Protein AF-A0AAJ1X9J3-F1 (afdb_monomer_lite)

Structure (mmCIF, N/CA/C/O backbone):
data_AF-A0AAJ1X9J3-F1
#
_entry.id   AF-A0AAJ1X9J3-F1
#
loop_
_atom_site.group_PDB
_atom_site.id
_atom_site.type_symbol
_atom_site.label_atom_id
_atom_site.label_alt_id
_atom_site.label_comp_id
_atom_site.label_asym_id
_atom_site.label_entity_id
_atom_site.label_seq_id
_atom_site.pdbx_PDB_ins_code
_atom_site.Cartn_x
_atom_site.Cartn_y
_atom_site.Cartn_z
_atom_site.occupancy
_atom_site.B_iso_or_equiv
_atom_site.auth_seq_id
_atom_site.auth_comp_id
_atom_site.auth_asym_id
_atom_site.auth_atom_id
_atom_site.pdbx_PDB_model_num
ATOM 1 N N . MET A 1 1 ? 1.475 17.840 -19.277 1.00 44.22 1 MET A N 1
ATOM 2 C CA . MET A 1 1 ? 0.222 17.282 -18.725 1.00 44.22 1 MET A CA 1
ATOM 3 C C . MET A 1 1 ? 0.198 15.790 -19.015 1.00 44.22 1 MET A C 1
ATOM 5 O O . MET A 1 1 ? -0.295 15.390 -20.058 1.00 44.22 1 MET A O 1
ATOM 9 N N . THR A 1 2 ? 0.773 14.962 -18.150 1.00 41.91 2 THR A N 1
ATOM 10 C CA . THR A 1 2 ? 0.454 13.528 -18.134 1.00 41.91 2 THR A CA 1
ATOM 11 C C . THR A 1 2 ? -0.350 13.330 -16.873 1.00 41.91 2 THR A C 1
ATOM 13 O O . THR A 1 2 ? 0.175 13.547 -15.783 1.00 41.91 2 THR A O 1
ATOM 16 N N . ALA A 1 3 ? -1.642 13.060 -17.038 1.00 46.28 3 ALA A N 1
ATOM 17 C CA . ALA A 1 3 ? -2.494 12.691 -15.928 1.00 46.28 3 ALA A CA 1
ATOM 18 C C . ALA A 1 3 ? -1.783 11.581 -15.151 1.00 46.28 3 ALA A C 1
ATOM 20 O O . ALA A 1 3 ? -1.351 10.589 -15.739 1.00 46.28 3 ALA A O 1
ATOM 21 N N . ASP A 1 4 ? -1.599 11.841 -13.863 1.00 56.03 4 ASP A N 1
ATOM 22 C CA . ASP A 1 4 ? -1.369 10.868 -12.812 1.00 56.03 4 ASP A CA 1
ATOM 23 C C . ASP A 1 4 ? -2.384 9.742 -13.026 1.00 56.03 4 ASP A C 1
ATOM 25 O O . ASP A 1 4 ? -3.544 9.864 -12.643 1.00 56.03 4 ASP A O 1
ATOM 29 N N . VAL A 1 5 ? -2.023 8.723 -13.812 1.00 55.81 5 VAL A N 1
ATOM 30 C CA . VAL A 1 5 ? -2.858 7.535 -13.932 1.00 55.81 5 VAL A CA 1
ATOM 31 C C . VAL A 1 5 ? -2.683 6.862 -12.584 1.00 55.81 5 VAL A C 1
ATOM 33 O O . VAL A 1 5 ? -1.577 6.380 -12.314 1.00 55.81 5 VAL A O 1
ATOM 36 N N . PRO A 1 6 ? -3.722 6.832 -11.732 1.00 64.69 6 PRO A N 1
ATOM 37 C CA . PRO A 1 6 ? -3.582 6.208 -10.440 1.00 64.69 6 PRO A CA 1
ATOM 38 C C . PRO A 1 6 ? -3.286 4.740 -10.705 1.00 64.69 6 PRO A C 1
ATOM 40 O O . PRO A 1 6 ? -4.137 4.012 -11.219 1.00 64.69 6 PRO A O 1
ATOM 43 N N . ASN A 1 7 ? -2.053 4.309 -10.428 1.00 80.69 7 ASN A N 1
ATOM 44 C CA . ASN A 1 7 ? -1.679 2.931 -10.679 1.00 80.69 7 ASN A CA 1
ATOM 45 C C . ASN A 1 7 ? -2.550 2.056 -9.761 1.00 80.69 7 ASN A C 1
ATOM 47 O O . ASN A 1 7 ? -2.413 2.135 -8.534 1.00 80.69 7 ASN A O 1
ATOM 51 N N . PRO A 1 8 ? -3.432 1.200 -10.308 1.00 88.19 8 PRO A N 1
ATOM 52 C CA . PRO A 1 8 ? -4.347 0.405 -9.494 1.00 88.19 8 PRO A CA 1
ATOM 53 C C . PRO A 1 8 ? -3.599 -0.531 -8.534 1.00 88.19 8 PRO A C 1
ATOM 55 O O . PRO A 1 8 ? -4.117 -0.889 -7.474 1.00 88.19 8 PRO A O 1
ATOM 58 N N . ARG A 1 9 ? -2.344 -0.885 -8.848 1.00 90.94 9 ARG A N 1
ATOM 59 C CA . ARG A 1 9 ? -1.474 -1.673 -7.965 1.00 90.94 9 ARG A CA 1
ATOM 60 C C . ARG A 1 9 ? -1.061 -0.897 -6.717 1.00 90.94 9 ARG A C 1
ATOM 62 O O . ARG A 1 9 ? -0.982 -1.495 -5.649 1.00 90.94 9 ARG A O 1
ATOM 69 N N . VAL A 1 10 ? -0.845 0.417 -6.828 1.00 90.94 10 VAL A N 1
ATOM 70 C CA . VAL A 1 10 ? -0.537 1.294 -5.685 1.00 90.94 10 VAL A CA 1
ATOM 71 C C . VAL A 1 10 ? -1.736 1.374 -4.751 1.00 90.94 10 VAL A C 1
ATOM 73 O O . VAL A 1 10 ? -1.5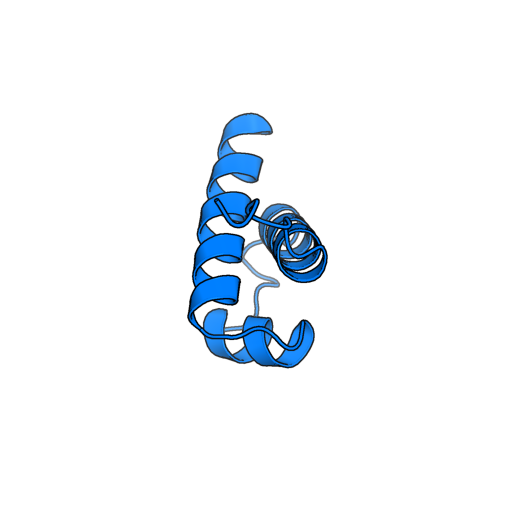78 1.155 -3.554 1.00 90.94 10 VAL A O 1
ATOM 76 N N . GLN A 1 11 ? -2.940 1.588 -5.290 1.00 91.69 11 GLN A N 1
ATOM 77 C CA . GLN A 1 11 ? -4.166 1.617 -4.482 1.00 91.69 11 GLN A CA 1
ATOM 78 C C . GLN A 1 11 ? -4.439 0.272 -3.801 1.00 91.69 11 GLN A C 1
ATOM 80 O O . GLN A 1 11 ? -4.733 0.229 -2.608 1.00 91.69 11 GLN A O 1
ATOM 85 N N . THR A 1 12 ? -4.277 -0.837 -4.528 1.00 93.62 12 THR A N 1
ATOM 86 C CA . THR A 1 12 ? -4.446 -2.188 -3.967 1.00 93.62 12 THR A CA 1
ATOM 87 C C . THR A 1 12 ? -3.437 -2.451 -2.846 1.00 93.62 12 THR A C 1
ATOM 89 O O . THR A 1 12 ? -3.800 -2.968 -1.789 1.00 93.62 12 THR A O 1
ATOM 92 N N . ALA A 1 13 ? -2.174 -2.061 -3.043 1.00 94.00 13 ALA A N 1
ATOM 93 C CA . ALA A 1 13 ? -1.134 -2.184 -2.029 1.00 94.00 13 ALA A CA 1
ATOM 94 C C . ALA A 1 13 ? -1.413 -1.303 -0.801 1.00 94.00 13 ALA A C 1
ATOM 96 O O . ALA A 1 13 ? -1.199 -1.748 0.327 1.00 94.00 13 ALA A O 1
ATOM 97 N N . ALA A 1 14 ? -1.913 -0.083 -1.012 1.00 93.94 14 ALA A N 1
ATOM 98 C CA . ALA A 1 14 ? -2.274 0.846 0.050 1.00 93.94 14 ALA A CA 1
ATOM 99 C C . ALA A 1 14 ? -3.424 0.309 0.908 1.00 93.94 14 ALA A C 1
ATOM 101 O O . ALA A 1 14 ? -3.307 0.269 2.131 1.00 93.94 14 ALA A O 1
ATOM 102 N N . LEU A 1 15 ? -4.497 -0.168 0.270 1.00 93.31 15 LEU A N 1
ATOM 103 C CA . LEU A 1 15 ? -5.633 -0.796 0.945 1.00 93.31 15 LEU A CA 1
ATOM 104 C C . LEU A 1 15 ? -5.185 -2.014 1.746 1.00 93.31 15 LEU A C 1
ATOM 106 O O . LEU A 1 15 ? -5.446 -2.081 2.942 1.00 93.31 15 LEU A O 1
ATOM 110 N N . TRP A 1 16 ? -4.433 -2.924 1.119 1.00 93.38 16 TRP A N 1
ATOM 111 C CA . TRP A 1 16 ? -3.894 -4.095 1.805 1.00 93.38 16 TRP A CA 1
ATOM 112 C C . TRP A 1 16 ? -3.073 -3.694 3.036 1.00 93.38 16 TRP A C 1
ATOM 114 O O . TRP A 1 16 ? -3.260 -4.252 4.112 1.00 93.38 16 TRP A O 1
ATOM 124 N N . LEU A 1 17 ? -2.201 -2.690 2.922 1.00 92.69 17 LEU A N 1
ATOM 125 C CA . LEU A 1 17 ? -1.374 -2.234 4.039 1.00 92.69 17 LEU A CA 1
ATOM 126 C C . LEU A 1 17 ? -2.171 -1.482 5.123 1.00 92.69 17 LEU A C 1
ATOM 128 O O . LEU A 1 17 ? -1.753 -1.453 6.285 1.00 92.69 17 LEU A O 1
ATOM 132 N N . ALA A 1 18 ? -3.284 -0.846 4.759 1.00 93.31 18 ALA A N 1
ATOM 133 C CA . ALA A 1 18 ? -4.175 -0.156 5.685 1.00 93.31 18 ALA A CA 1
ATOM 134 C C . ALA A 1 18 ? -5.027 -1.133 6.501 1.00 93.31 18 ALA A C 1
ATOM 136 O O . ALA A 1 18 ? -5.193 -0.916 7.697 1.00 93.31 18 ALA A O 1
ATOM 137 N N . THR A 1 19 ? -5.512 -2.210 5.877 1.00 92.38 19 THR A N 1
ATOM 138 C CA . THR A 1 19 ? -6.390 -3.201 6.516 1.00 92.38 19 THR A CA 1
ATOM 139 C C . THR A 1 19 ? -5.634 -4.349 7.179 1.00 92.38 19 THR A C 1
ATOM 141 O O . THR A 1 19 ? -6.191 -5.015 8.046 1.00 92.38 19 THR A O 1
ATOM 144 N N . THR A 1 20 ? -4.383 -4.611 6.787 1.00 89.81 20 THR A N 1
ATOM 145 C CA . THR A 1 20 ? -3.561 -5.653 7.425 1.00 89.81 20 THR A CA 1
ATOM 146 C C . THR A 1 20 ? -3.128 -5.189 8.824 1.00 89.81 20 THR A C 1
ATOM 148 O O . THR A 1 20 ? -2.540 -4.107 8.935 1.00 89.81 20 THR A O 1
ATOM 151 N N . PRO A 1 21 ? -3.350 -5.983 9.887 1.00 85.06 21 PRO A N 1
A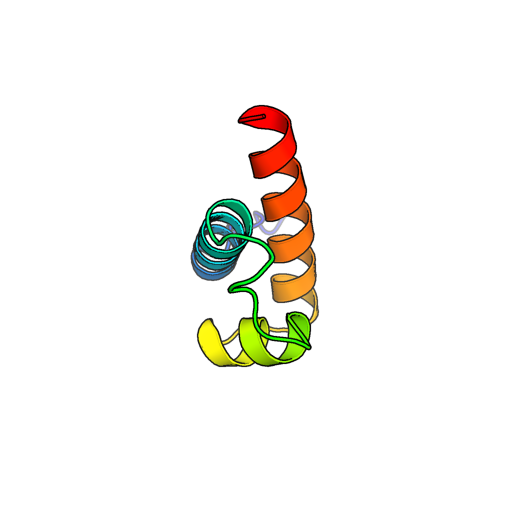TOM 152 C CA . PRO A 1 21 ? -2.882 -5.668 11.237 1.00 85.06 21 PRO A CA 1
ATOM 153 C C . PRO A 1 21 ? -1.350 -5.594 11.345 1.00 85.06 21 PRO A C 1
ATOM 155 O O . PRO A 1 21 ? -0.632 -6.333 10.676 1.00 85.06 21 PRO A O 1
ATOM 158 N N . ASP A 1 22 ? -0.818 -4.747 12.233 1.00 83.25 22 ASP A N 1
ATOM 159 C CA . ASP A 1 22 ? 0.637 -4.521 12.360 1.00 83.25 22 ASP A CA 1
ATOM 160 C C . ASP A 1 22 ? 1.457 -5.767 12.729 1.00 83.25 22 ASP A C 1
ATOM 162 O O . ASP A 1 22 ? 2.641 -5.847 12.391 1.00 83.25 22 ASP A O 1
ATOM 166 N N . HIS A 1 23 ? 0.841 -6.738 13.405 1.00 84.38 23 HIS A N 1
ATOM 167 C CA . HIS A 1 23 ? 1.482 -7.999 13.779 1.00 84.38 23 HIS A CA 1
ATOM 168 C C . HIS A 1 23 ? 1.577 -8.994 12.611 1.00 84.38 23 HIS A C 1
ATOM 170 O O . HIS A 1 23 ? 2.463 -9.842 12.616 1.00 84.38 23 HIS A O 1
ATOM 176 N N . GLU A 1 24 ? 0.724 -8.862 11.592 1.00 85.31 24 GLU A N 1
ATOM 177 C CA . GLU A 1 24 ? 0.762 -9.683 10.372 1.00 85.31 24 GLU A CA 1
ATOM 178 C C . GLU A 1 24 ? 1.605 -9.044 9.260 1.00 85.31 24 GLU A C 1
ATOM 180 O O . GLU A 1 24 ? 1.913 -9.679 8.247 1.00 85.31 24 GLU A O 1
ATOM 185 N N . LYS A 1 25 ? 2.009 -7.777 9.426 1.00 83.88 25 LYS A N 1
ATOM 186 C CA . LYS A 1 25 ? 2.804 -7.074 8.419 1.00 83.88 25 LYS A CA 1
ATOM 187 C C . LYS A 1 25 ? 4.193 -7.704 8.293 1.00 83.88 25 LYS A C 1
ATOM 189 O O . LYS A 1 25 ? 4.930 -7.788 9.280 1.00 83.88 25 LYS A O 1
ATOM 194 N N . PRO A 1 26 ? 4.613 -8.074 7.070 1.00 80.75 26 PRO A N 1
ATOM 195 C CA . PRO A 1 26 ? 5.934 -8.632 6.850 1.00 80.75 26 PRO A CA 1
ATOM 196 C C . PRO A 1 26 ? 7.002 -7.585 7.167 1.00 80.75 26 PRO A C 1
ATOM 198 O O . PRO A 1 26 ? 6.896 -6.436 6.743 1.00 80.75 26 PRO A O 1
ATOM 201 N N . ARG A 1 27 ? 8.062 -7.979 7.875 1.00 82.88 27 ARG A N 1
ATOM 202 C CA . ARG A 1 27 ? 9.208 -7.110 8.170 1.00 82.88 27 ARG A CA 1
ATOM 203 C C . ARG A 1 27 ? 10.435 -7.620 7.402 1.00 82.88 27 ARG A C 1
ATOM 205 O O . ARG A 1 27 ? 10.798 -8.777 7.594 1.00 82.88 27 ARG A O 1
ATOM 212 N N . PRO A 1 28 ? 11.068 -6.808 6.534 1.00 87.25 28 PRO A N 1
ATOM 213 C CA . PRO A 1 28 ? 10.753 -5.410 6.220 1.00 87.25 28 PRO A CA 1
ATOM 214 C C . PRO A 1 28 ? 9.577 -5.270 5.227 1.00 87.25 28 PRO A C 1
ATOM 216 O O . PRO A 1 28 ? 9.518 -5.983 4.223 1.00 87.25 28 PRO A O 1
ATOM 219 N N . VAL A 1 29 ? 8.672 -4.311 5.471 1.00 87.38 29 VAL A N 1
ATOM 220 C CA . VAL A 1 29 ? 7.430 -4.126 4.683 1.00 87.38 29 VAL A CA 1
ATOM 221 C C . VAL A 1 29 ? 7.737 -3.748 3.238 1.00 87.38 29 VAL A C 1
ATOM 223 O O . VAL A 1 29 ? 7.225 -4.372 2.317 1.00 87.38 29 VAL A O 1
ATOM 226 N N . MET A 1 30 ? 8.612 -2.763 3.028 1.00 88.06 30 MET A N 1
ATOM 227 C CA . MET A 1 30 ? 8.925 -2.199 1.711 1.00 88.06 30 MET A CA 1
ATOM 228 C C . MET A 1 30 ? 9.360 -3.238 0.653 1.00 88.06 30 MET A C 1
ATOM 230 O O . MET A 1 30 ? 8.718 -3.317 -0.396 1.00 88.06 30 MET A O 1
ATOM 234 N N . PRO A 1 31 ? 10.406 -4.066 0.865 1.00 91.50 31 PRO A N 1
ATOM 235 C CA . PRO A 1 31 ? 10.828 -5.048 -0.134 1.00 91.50 31 PRO A CA 1
ATOM 236 C C . PRO A 1 31 ? 9.744 -6.093 -0.417 1.00 91.50 31 PRO A C 1
ATOM 238 O O . PRO A 1 31 ? 9.577 -6.506 -1.563 1.00 91.50 31 PRO A O 1
ATOM 241 N N . LYS A 1 32 ? 8.963 -6.484 0.597 1.00 90.56 32 LYS A N 1
ATOM 242 C CA . LYS A 1 32 ? 7.868 -7.444 0.432 1.00 90.56 32 LYS A CA 1
ATOM 243 C C . LYS A 1 32 ? 6.671 -6.842 -0.292 1.00 90.56 32 LYS A C 1
ATOM 245 O O . LYS A 1 32 ? 6.104 -7.508 -1.149 1.00 90.56 32 LYS A O 1
ATOM 250 N N . LEU A 1 33 ? 6.339 -5.582 -0.026 1.00 91.00 33 LEU A N 1
ATOM 251 C CA . LEU A 1 33 ? 5.289 -4.840 -0.720 1.00 91.00 33 LEU A CA 1
ATOM 252 C C . LEU A 1 33 ? 5.623 -4.690 -2.210 1.00 91.00 33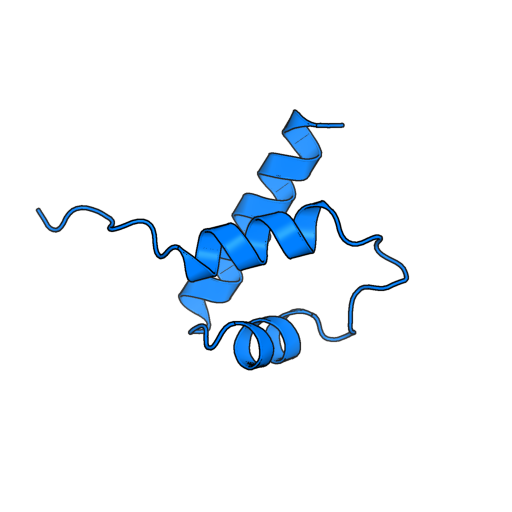 LEU A C 1
ATOM 254 O O . LEU A 1 33 ? 4.787 -4.976 -3.065 1.00 91.00 33 LEU A O 1
ATOM 258 N N . ARG A 1 34 ? 6.879 -4.342 -2.519 1.00 93.19 34 ARG A N 1
ATOM 259 C CA . ARG A 1 34 ? 7.390 -4.255 -3.895 1.00 93.19 34 ARG A CA 1
ATOM 260 C C . ARG A 1 34 ? 7.303 -5.586 -4.631 1.00 93.19 34 ARG A C 1
ATOM 262 O O . ARG A 1 34 ? 6.799 -5.619 -5.747 1.00 93.19 34 ARG A O 1
ATOM 269 N N . GLN A 1 35 ? 7.754 -6.674 -4.003 1.00 92.88 35 GLN A N 1
ATOM 270 C CA . GLN A 1 35 ? 7.683 -8.019 -4.587 1.00 92.88 35 GLN A CA 1
ATOM 271 C C . GLN A 1 35 ? 6.234 -8.482 -4.785 1.00 92.88 35 GLN A C 1
ATOM 273 O O . GLN A 1 35 ? 5.904 -9.022 -5.834 1.00 92.88 35 GLN A O 1
ATOM 278 N N . ARG A 1 36 ? 5.362 -8.242 -3.800 1.00 91.44 36 ARG A N 1
ATOM 279 C CA . ARG A 1 36 ? 3.966 -8.703 -3.804 1.00 91.44 36 ARG A CA 1
ATOM 280 C C . ARG A 1 36 ? 3.123 -8.039 -4.887 1.00 91.44 36 ARG A C 1
ATOM 282 O O . ARG A 1 36 ? 2.301 -8.705 -5.501 1.00 91.44 36 ARG A O 1
ATOM 289 N N . PHE A 1 37 ? 3.317 -6.742 -5.103 1.00 93.00 37 PHE A N 1
ATOM 290 C CA . PHE A 1 37 ? 2.489 -5.948 -6.013 1.00 93.00 37 PHE A CA 1
ATOM 291 C C . PHE A 1 37 ? 3.230 -5.515 -7.286 1.00 93.00 37 PHE A C 1
ATOM 293 O O . PHE A 1 37 ? 2.696 -4.724 -8.060 1.00 93.00 37 PHE A O 1
ATOM 300 N N . ALA A 1 38 ? 4.444 -6.037 -7.510 1.00 93.62 38 ALA A N 1
ATOM 301 C CA . ALA A 1 38 ? 5.324 -5.668 -8.621 1.00 93.62 38 ALA A CA 1
ATOM 302 C C . ALA A 1 38 ? 5.470 -4.140 -8.766 1.00 93.62 38 ALA A C 1
ATOM 304 O O . ALA A 1 38 ? 5.264 -3.586 -9.847 1.00 93.62 38 ALA A O 1
ATOM 305 N N . LEU A 1 39 ? 5.777 -3.473 -7.646 1.00 92.44 39 LEU A N 1
ATOM 306 C CA . LEU A 1 39 ? 5.901 -2.016 -7.557 1.00 92.44 39 LEU A CA 1
ATOM 307 C C . LEU A 1 39 ? 7.363 -1.562 -7.596 1.00 92.44 39 LEU A C 1
ATOM 309 O O . LEU A 1 39 ? 8.265 -2.181 -7.013 1.00 92.44 39 LEU A O 1
ATOM 313 N N . THR A 1 40 ? 7.578 -0.404 -8.207 1.00 93.25 40 THR A N 1
ATOM 314 C CA . THR A 1 40 ? 8.805 0.377 -8.046 1.00 93.25 40 THR A CA 1
ATOM 315 C C . THR A 1 40 ? 8.936 0.903 -6.611 1.00 93.25 40 THR A C 1
ATOM 317 O O . THR A 1 40 ? 8.000 0.873 -5.810 1.00 93.25 40 THR A O 1
ATOM 320 N N . ALA A 1 41 ? 10.125 1.395 -6.253 1.00 91.25 41 ALA A N 1
ATOM 321 C CA . ALA A 1 41 ? 10.345 1.995 -4.936 1.00 91.25 41 ALA A CA 1
ATOM 322 C C . ALA A 1 41 ? 9.476 3.248 -4.713 1.00 91.25 41 ALA A C 1
ATOM 324 O O . ALA A 1 41 ? 8.983 3.457 -3.603 1.00 91.25 41 ALA A O 1
ATOM 325 N N . LEU A 1 42 ? 9.249 4.040 -5.767 1.00 91.81 42 LEU A N 1
ATOM 326 C CA . LEU A 1 42 ? 8.388 5.221 -5.722 1.00 91.81 42 LEU A CA 1
ATOM 327 C C . LEU A 1 42 ? 6.934 4.821 -5.455 1.00 91.81 42 LEU A C 1
ATOM 329 O O . LEU A 1 42 ? 6.328 5.289 -4.498 1.00 91.81 42 LEU A O 1
ATOM 333 N N . GLU A 1 43 ? 6.405 3.889 -6.241 1.00 91.75 43 GLU A N 1
ATOM 334 C CA . GLU A 1 43 ? 5.030 3.398 -6.108 1.00 91.75 43 GLU A CA 1
ATOM 335 C C . GLU A 1 43 ? 4.758 2.741 -4.755 1.00 91.75 43 GLU A C 1
ATOM 337 O O . GLU A 1 43 ? 3.706 2.951 -4.158 1.00 91.75 43 GLU A O 1
ATOM 342 N N . ALA A 1 44 ? 5.712 1.969 -4.236 1.00 92.81 44 ALA A N 1
ATOM 343 C CA . ALA A 1 44 ? 5.585 1.388 -2.908 1.00 92.81 44 ALA A CA 1
ATOM 344 C C . ALA A 1 44 ? 5.604 2.465 -1.810 1.0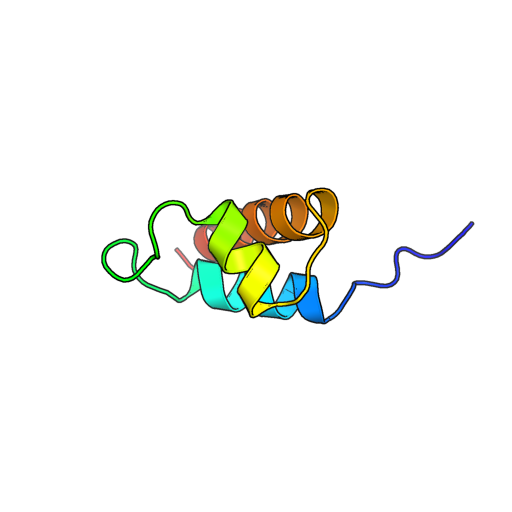0 92.81 44 ALA A C 1
ATOM 346 O O . ALA A 1 44 ? 4.862 2.355 -0.838 1.00 92.81 44 ALA A O 1
ATOM 347 N N . SER A 1 45 ? 6.393 3.530 -1.979 1.00 93.75 45 SER A N 1
ATOM 348 C CA . SER A 1 45 ? 6.390 4.677 -1.060 1.00 93.75 45 SER A CA 1
ATOM 349 C C . SER A 1 45 ? 5.051 5.413 -1.076 1.00 93.75 45 SER A C 1
ATOM 351 O O . SER A 1 45 ? 4.503 5.698 -0.012 1.00 93.75 45 SER A O 1
ATOM 353 N N . LEU A 1 46 ? 4.479 5.627 -2.266 1.00 93.69 46 LEU A N 1
ATOM 354 C CA . LEU A 1 46 ? 3.135 6.188 -2.428 1.00 93.69 46 LEU A CA 1
ATOM 355 C C . LEU A 1 46 ? 2.074 5.299 -1.767 1.00 93.69 46 LEU A C 1
ATOM 357 O O . LEU A 1 46 ? 1.255 5.795 -1.000 1.00 93.69 46 LEU A O 1
ATOM 361 N N . ALA A 1 47 ? 2.137 3.980 -1.970 1.00 93.19 47 ALA A N 1
ATOM 362 C CA . ALA A 1 47 ? 1.207 3.040 -1.345 1.00 93.19 47 ALA A CA 1
ATOM 363 C C . ALA A 1 47 ? 1.278 3.081 0.191 1.00 93.19 47 ALA A C 1
ATOM 365 O O . ALA A 1 47 ? 0.252 3.003 0.864 1.00 93.19 47 ALA A O 1
ATOM 366 N N . MET A 1 48 ? 2.479 3.223 0.764 1.00 92.56 48 MET A N 1
ATOM 367 C CA . MET A 1 48 ? 2.639 3.359 2.215 1.00 92.56 48 MET A CA 1
ATOM 368 C C . MET A 1 48 ? 2.051 4.664 2.757 1.00 92.56 48 MET A C 1
ATOM 370 O O . MET A 1 48 ? 1.429 4.641 3.822 1.00 92.56 48 MET A O 1
ATOM 374 N N . ALA A 1 49 ? 2.228 5.775 2.035 1.00 93.94 49 ALA A N 1
ATOM 375 C CA . ALA A 1 49 ? 1.641 7.064 2.392 1.00 93.94 49 ALA A CA 1
ATOM 376 C C . ALA A 1 49 ? 0.106 7.013 2.328 1.00 93.94 49 ALA A C 1
ATOM 378 O O . ALA A 1 49 ? -0.563 7.352 3.304 1.00 93.94 49 ALA A O 1
ATOM 379 N N . GLU A 1 50 ? -0.452 6.488 1.235 1.00 93.44 50 GLU A N 1
ATOM 380 C CA . GLU A 1 50 ? -1.899 6.304 1.080 1.00 93.44 50 GLU A CA 1
ATOM 381 C C . GLU A 1 50 ? -2.480 5.378 2.153 1.00 93.44 50 GLU A C 1
ATOM 383 O O . GLU A 1 50 ? -3.519 5.675 2.735 1.00 93.44 50 GLU A O 1
ATOM 388 N N . ALA A 1 51 ? -1.782 4.297 2.510 1.00 93.50 51 ALA A N 1
ATOM 389 C CA . ALA A 1 51 ? -2.220 3.417 3.590 1.00 93.50 51 ALA A CA 1
ATOM 390 C C . ALA A 1 51 ? -2.319 4.141 4.941 1.00 93.50 51 ALA A C 1
ATOM 392 O O . ALA A 1 51 ? -3.205 3.840 5.740 1.00 93.50 51 ALA A O 1
ATOM 393 N N . ALA A 1 52 ? -1.407 5.079 5.220 1.00 92.06 52 ALA A N 1
ATOM 394 C CA . ALA A 1 52 ? -1.467 5.895 6.429 1.00 92.06 52 ALA A CA 1
ATOM 395 C C . ALA A 1 52 ? -2.670 6.847 6.408 1.00 92.06 52 ALA A C 1
ATOM 397 O O . ALA A 1 52 ? -3.364 6.953 7.416 1.00 92.06 52 ALA A O 1
ATOM 398 N N . LEU A 1 53 ? -2.958 7.465 5.258 1.00 93.50 53 LEU A N 1
ATOM 399 C CA . LEU A 1 53 ? -4.141 8.310 5.081 1.00 93.50 53 LEU A CA 1
ATOM 400 C C . LEU A 1 53 ? -5.442 7.517 5.223 1.00 93.50 53 LEU A C 1
ATOM 402 O O . LEU A 1 53 ? -6.363 7.988 5.881 1.00 93.50 53 LEU A O 1
ATOM 406 N N . ILE A 1 54 ? -5.521 6.311 4.652 1.00 93.12 54 ILE A N 1
ATOM 407 C CA . ILE A 1 54 ? -6.685 5.428 4.806 1.00 93.12 54 ILE A CA 1
ATOM 408 C C . ILE A 1 54 ? -6.913 5.137 6.290 1.00 93.12 54 ILE A C 1
ATOM 410 O O . ILE A 1 54 ? -8.003 5.400 6.782 1.00 93.12 54 ILE A O 1
ATOM 414 N N . ARG A 1 55 ? -5.876 4.699 7.020 1.00 89.19 55 ARG A N 1
ATOM 415 C CA . ARG A 1 55 ? -5.980 4.433 8.466 1.00 89.19 55 ARG A CA 1
ATOM 416 C C . ARG A 1 55 ? -6.417 5.658 9.265 1.00 89.19 55 ARG A C 1
ATOM 418 O O . ARG A 1 55 ? -7.204 5.510 10.186 1.00 89.19 55 ARG A O 1
ATOM 425 N N . ALA A 1 56 ? -5.929 6.846 8.914 1.00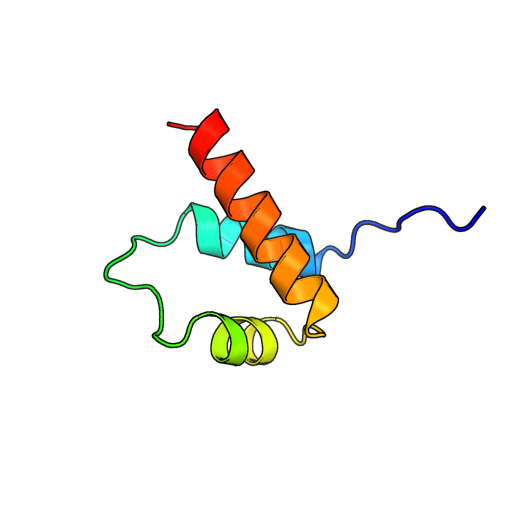 92.12 56 ALA A N 1
ATOM 426 C CA . ALA A 1 56 ? -6.315 8.088 9.580 1.00 92.12 56 ALA A CA 1
ATOM 427 C C . ALA A 1 56 ? -7.771 8.500 9.293 1.00 92.12 56 ALA A C 1
ATOM 429 O O . ALA A 1 56 ? -8.385 9.157 10.122 1.00 92.12 56 ALA A O 1
ATOM 430 N N . ARG A 1 57 ? -8.322 8.138 8.126 1.00 91.38 57 ARG A N 1
ATOM 431 C CA . ARG A 1 57 ? -9.723 8.414 7.753 1.00 91.38 57 ARG A CA 1
ATOM 432 C C . ARG A 1 57 ? -10.708 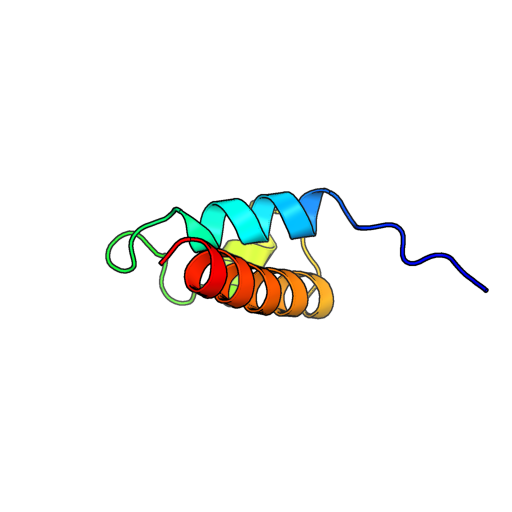7.407 8.345 1.00 91.38 57 ARG A C 1
ATOM 434 O O . ARG A 1 57 ? -11.868 7.750 8.534 1.00 91.38 57 ARG A O 1
ATOM 441 N N . THR A 1 58 ? -10.275 6.163 8.546 1.00 83.69 58 THR A N 1
ATOM 442 C CA . THR A 1 58 ? -11.113 5.057 9.043 1.00 83.69 58 THR A CA 1
ATOM 443 C C . THR A 1 58 ? -10.930 4.774 10.535 1.00 83.69 58 THR A C 1
ATOM 445 O O . THR A 1 58 ? -11.526 3.820 11.031 1.00 83.69 58 THR A O 1
ATOM 448 N N . GLY A 1 59 ? -10.045 5.519 11.200 1.00 60.69 59 GLY A N 1
ATOM 449 C CA . GLY A 1 59 ? -9.735 5.407 12.626 1.00 60.69 59 GLY A CA 1
ATOM 450 C C . GLY A 1 59 ? -10.587 6.315 13.494 1.00 60.69 59 GLY A C 1
ATOM 451 O O . GLY A 1 59 ? -11.092 7.332 12.970 1.00 60.69 59 GLY A O 1
#

Foldseek 3Di:
DPPPPPPVLLVVLLVCLLPDDPVRQDVVNQVVSCVVSVDDSVSSVSSVVSNVVSNVVVD

Radius of gyration: 11.48 Å; chains: 1; bounding box: 22×27×32 Å

pLDDT: mean 86.04, std 12.99, range [41.91, 94.0]

Secondary structure (DSSP, 8-state):
-------HHHHHHHHHHHHS-TTTS-SSHHHHHHHHHT--HHHHHHHHHHHHHHHHHH-

Sequence (59 aa):
MTADVPNPRVQTAALWLATTPDHEKPRPVMPKLRQRFALTALEASLAMAEAALIRARTG